Protein AF-X2C3P3-F1 (afdb_monomer_lite)

Radius of gyration: 26.66 Å; chains: 1; bounding box: 60×37×70 Å

Sequence (100 aa):
AGELIARLELDDPSAVRKAELFHGSFPILGPPTAISGKVHQRCAASLNAACMILAGYEHNIDEVIQNLLNCLDSPELPFLQWQECLSVLATRLPKDLRNE

InterPro domains:
  IPR013537 Acetyl-CoA carboxylase, central domain [PF08326] (9-99)
  IPR049076 Acetyl-CoA carboxylase [PTHR45728] (1-99)

Organism: NCBI:txid1297884

pLDDT: mean 89.99, std 8.49, range [58.03, 98.19]

Structure (mmCIF, N/CA/C/O backbone):
data_AF-X2C3P3-F1
#
_entry.id   AF-X2C3P3-F1
#
loop_
_atom_site.group_PDB
_atom_site.id
_atom_site.type_symbol
_atom_site.label_atom_id
_atom_site.label_alt_id
_atom_site.label_comp_id
_atom_site.label_asym_id
_atom_site.label_entity_id
_atom_site.label_seq_id
_atom_site.pdbx_PDB_ins_code
_atom_site.Cartn_x
_atom_site.Cartn_y
_atom_site.Cartn_z
_atom_site.occupancy
_atom_site.B_iso_or_equiv
_atom_site.auth_seq_id
_atom_site.auth_comp_id
_atom_site.auth_asym_id
_atom_site.auth_atom_id
_atom_site.pdbx_PDB_model_num
ATOM 1 N N . ALA A 1 1 ? -33.063 0.761 17.499 1.00 74.06 1 ALA A N 1
ATOM 2 C CA . ALA A 1 1 ? -32.173 -0.185 18.210 1.00 74.06 1 ALA A CA 1
ATOM 3 C C . ALA A 1 1 ? -31.288 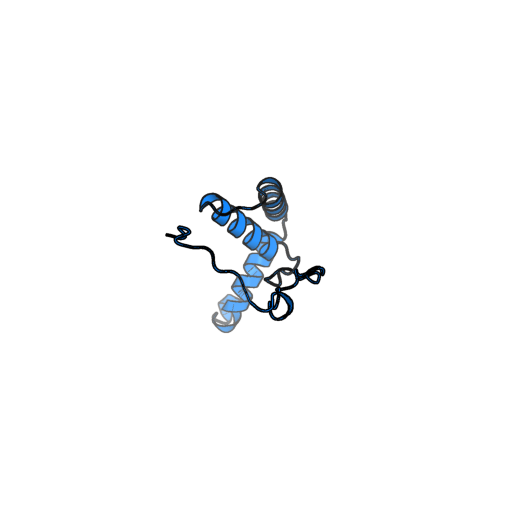0.613 19.159 1.00 74.06 1 ALA A C 1
ATOM 5 O O . ALA A 1 1 ? -30.814 1.662 18.747 1.00 74.06 1 ALA A O 1
ATOM 6 N N . GLY A 1 2 ? -31.124 0.164 20.409 1.00 89.19 2 GLY A N 1
ATOM 7 C CA . GLY A 1 2 ? -30.426 0.927 21.459 1.00 89.19 2 GLY A CA 1
ATOM 8 C C . GLY A 1 2 ? -31.312 1.887 22.266 1.00 89.19 2 GLY A C 1
ATOM 9 O O . GLY A 1 2 ? -30.797 2.814 22.879 1.00 89.19 2 GLY A O 1
ATOM 10 N N . GLU A 1 3 ? -32.634 1.700 22.255 1.00 92.69 3 GLU A N 1
ATOM 11 C CA . GLU A 1 3 ? -33.554 2.569 22.994 1.00 92.69 3 GLU A CA 1
ATOM 12 C C . GLU A 1 3 ? -33.627 2.166 24.472 1.00 92.69 3 GLU A C 1
ATOM 14 O O . GLU A 1 3 ? -33.723 0.984 24.810 1.00 92.69 3 GLU A O 1
ATOM 19 N N . LEU A 1 4 ? -33.540 3.160 25.357 1.00 91.25 4 LEU A N 1
ATOM 20 C CA . LEU A 1 4 ? -33.579 2.965 26.801 1.00 91.25 4 LEU A CA 1
ATOM 21 C C . LEU A 1 4 ? -35.019 2.707 27.245 1.00 91.25 4 LEU A C 1
ATOM 23 O O . LEU A 1 4 ? -35.833 3.623 27.277 1.00 91.25 4 LEU A O 1
ATOM 27 N N . ILE A 1 5 ? -35.313 1.470 27.632 1.00 92.69 5 ILE A N 1
ATOM 28 C CA . ILE A 1 5 ? -36.670 1.068 28.032 1.00 92.69 5 ILE A CA 1
ATOM 29 C C . ILE A 1 5 ? -36.920 1.165 29.542 1.00 92.69 5 ILE A C 1
ATOM 31 O O . ILE A 1 5 ? -38.066 1.262 29.966 1.00 92.69 5 ILE A O 1
ATOM 35 N N . ALA A 1 6 ? -35.864 1.143 30.358 1.00 92.75 6 ALA A N 1
ATOM 36 C CA . ALA A 1 6 ? -35.941 1.278 31.810 1.00 92.75 6 ALA A CA 1
ATOM 37 C C . ALA A 1 6 ? -34.562 1.603 32.403 1.00 92.75 6 ALA A C 1
ATOM 39 O O . ALA A 1 6 ? -33.530 1.382 31.766 1.00 92.75 6 ALA A O 1
ATOM 40 N N . ARG A 1 7 ? -34.550 2.096 33.645 1.00 92.62 7 ARG A N 1
ATOM 41 C CA . ARG A 1 7 ? -33.348 2.247 34.476 1.00 92.62 7 ARG A CA 1
ATOM 42 C C . ARG A 1 7 ? -33.521 1.387 35.721 1.00 92.62 7 ARG A C 1
ATOM 44 O O . ARG A 1 7 ? -34.598 1.390 36.306 1.00 92.62 7 ARG A O 1
ATOM 51 N N . LEU A 1 8 ? -32.477 0.659 36.095 1.00 90.69 8 LEU A N 1
ATOM 52 C CA . LEU A 1 8 ? -32.431 -0.122 37.326 1.00 90.69 8 LEU A CA 1
ATOM 53 C C . LEU A 1 8 ? -31.286 0.408 38.183 1.00 90.69 8 LEU A C 1
ATOM 55 O O . LEU A 1 8 ? -30.217 0.729 37.660 1.00 90.69 8 LEU A O 1
ATOM 59 N N . GLU A 1 9 ? -31.525 0.502 39.484 1.00 91.38 9 GLU A N 1
ATOM 60 C CA . GLU A 1 9 ? -30.483 0.785 40.465 1.00 91.38 9 GLU A CA 1
ATOM 61 C C . GLU A 1 9 ? -29.800 -0.525 40.868 1.00 91.38 9 GLU A C 1
ATOM 63 O O . GLU A 1 9 ? -30.423 -1.586 40.881 1.00 91.38 9 GLU A O 1
ATOM 68 N N . LEU A 1 10 ? -28.499 -0.454 41.137 1.00 89.44 10 LEU A N 1
ATOM 69 C CA . LEU A 1 10 ? -27.723 -1.592 41.618 1.00 89.44 10 LEU A CA 1
ATOM 70 C C . LEU A 1 10 ? -27.619 -1.500 43.138 1.00 89.44 10 LEU A C 1
ATOM 72 O O . LEU A 1 10 ? -27.240 -0.447 43.648 1.00 89.44 10 LEU A O 1
ATOM 76 N N . ASP A 1 11 ? -27.873 -2.609 43.832 1.00 91.06 11 ASP A N 1
ATOM 77 C CA . ASP A 1 11 ? -27.752 -2.682 45.295 1.00 91.06 11 ASP A CA 1
ATOM 78 C C . ASP A 1 11 ? -26.311 -2.429 45.776 1.00 91.06 11 ASP A C 1
ATOM 80 O O . ASP A 1 11 ? -26.097 -1.832 46.828 1.00 91.06 11 ASP A O 1
ATOM 84 N N . ASP A 1 12 ? -25.315 -2.843 44.983 1.00 91.88 12 ASP A N 1
ATOM 85 C CA . ASP A 1 12 ? -23.897 -2.562 45.219 1.00 91.88 12 ASP A CA 1
ATOM 86 C C . ASP A 1 12 ? -23.222 -2.005 43.948 1.00 91.88 12 ASP A C 1
ATOM 88 O O . ASP A 1 12 ? -22.770 -2.762 43.079 1.00 91.88 12 ASP A O 1
ATOM 92 N N . PRO A 1 13 ? -23.104 -0.672 43.826 1.00 84.94 13 PRO A N 1
ATOM 93 C CA . PRO A 1 13 ? -22.409 -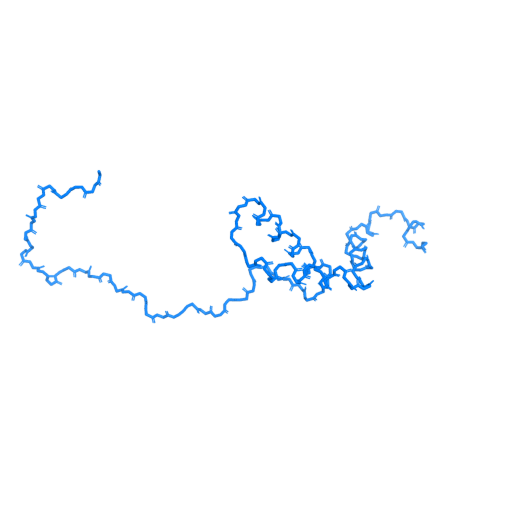0.029 42.714 1.00 84.94 13 PRO A CA 1
ATOM 94 C C . PRO A 1 13 ? -20.910 -0.363 42.637 1.00 84.94 13 PRO A C 1
ATOM 96 O O . PRO A 1 13 ? -20.299 -0.157 41.586 1.00 84.94 13 PRO A O 1
ATOM 99 N N . SER A 1 14 ? -20.298 -0.852 43.724 1.00 86.44 14 SER A N 1
ATOM 100 C CA . SER A 1 14 ? -18.862 -1.159 43.770 1.00 86.44 14 SER A CA 1
ATOM 101 C C . SER A 1 14 ? -18.504 -2.459 43.043 1.00 86.44 14 SER A C 1
ATOM 103 O O . SER A 1 14 ? -17.382 -2.606 42.559 1.00 86.44 14 SER A O 1
ATOM 105 N N . ALA A 1 15 ? -19.476 -3.359 42.859 1.00 87.69 15 ALA A N 1
ATOM 106 C CA . ALA A 1 15 ? -19.320 -4.583 42.074 1.00 87.69 15 ALA A CA 1
ATOM 107 C C . ALA A 1 15 ? -19.235 -4.326 40.554 1.00 87.69 15 ALA A C 1
ATOM 109 O O . ALA A 1 15 ? -18.914 -5.235 39.779 1.00 87.69 15 ALA A O 1
ATOM 110 N N . VAL A 1 16 ? -19.498 -3.092 40.106 1.00 90.88 16 VAL A N 1
ATOM 111 C CA . VAL A 1 16 ? -19.396 -2.708 38.696 1.00 90.88 16 VAL A CA 1
ATOM 112 C C . VAL A 1 16 ? -17.929 -2.667 38.275 1.00 90.88 16 VAL A C 1
ATOM 114 O O . VAL A 1 16 ? -17.191 -1.726 38.568 1.00 90.88 16 VAL A O 1
ATOM 117 N N . ARG A 1 17 ? -17.510 -3.671 37.504 1.00 90.06 17 ARG A N 1
ATOM 118 C CA . ARG A 1 17 ? -16.197 -3.680 36.851 1.00 90.06 17 ARG A CA 1
ATOM 119 C C . ARG A 1 17 ? -16.203 -2.716 35.670 1.00 90.06 17 ARG A C 1
ATOM 121 O O . ARG A 1 17 ? -16.794 -3.001 34.631 1.00 90.06 17 ARG A O 1
ATOM 128 N N . LYS A 1 18 ? -15.537 -1.575 35.831 1.00 89.00 18 LYS A N 1
ATOM 129 C CA . LYS A 1 18 ? -15.318 -0.616 34.744 1.00 89.00 18 LYS A CA 1
ATOM 130 C C . LYS A 1 18 ? -14.126 -1.070 33.914 1.00 89.00 18 LYS A C 1
ATOM 132 O O . LYS A 1 18 ? -13.078 -1.390 34.465 1.00 89.00 18 LYS A O 1
ATOM 137 N N . ALA A 1 19 ? -14.293 -1.096 32.597 1.00 92.56 19 ALA A N 1
ATOM 138 C CA . ALA A 1 19 ? -13.153 -1.226 31.706 1.00 92.56 19 ALA A CA 1
ATOM 139 C C . ALA A 1 19 ? -12.274 0.024 31.843 1.00 92.56 19 ALA A C 1
ATOM 141 O O . ALA A 1 19 ? -12.788 1.146 31.867 1.00 92.56 19 ALA A O 1
ATOM 142 N N . GLU A 1 20 ? -10.964 -0.171 31.937 1.00 92.75 20 GLU A N 1
ATOM 143 C CA . GLU A 1 20 ? -10.005 0.926 31.890 1.00 92.75 20 GLU A CA 1
ATOM 144 C C . GLU A 1 20 ? -9.643 1.240 30.439 1.00 92.75 20 GLU A C 1
ATOM 146 O O . GLU A 1 20 ? -9.525 0.345 29.598 1.00 92.75 20 GLU A O 1
ATOM 151 N N . LE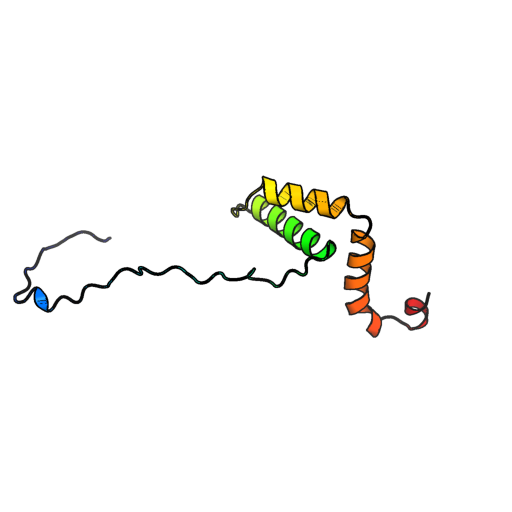U A 1 21 ? -9.477 2.529 30.140 1.00 93.88 21 LEU A N 1
ATOM 152 C CA . LEU A 1 21 ? -8.987 2.963 28.837 1.00 93.88 21 LEU A CA 1
ATOM 153 C C . LEU A 1 21 ? -7.523 2.544 28.663 1.00 93.88 21 LEU A C 1
ATOM 155 O O . LEU A 1 21 ? -6.759 2.453 29.624 1.00 93.88 21 LEU A O 1
ATOM 159 N N . PHE A 1 22 ? -7.113 2.310 27.419 1.00 95.38 22 PHE A N 1
ATOM 160 C CA . PHE A 1 22 ? -5.705 2.099 27.111 1.00 95.38 22 PHE A CA 1
ATOM 161 C C . PHE A 1 22 ? -4.963 3.440 27.169 1.00 95.38 22 PHE A C 1
ATOM 163 O O . PHE A 1 22 ? -5.291 4.361 26.425 1.00 95.38 22 PHE A O 1
ATOM 170 N N . HIS A 1 23 ? -3.967 3.540 28.050 1.00 95.25 23 HIS A N 1
ATOM 171 C CA . HIS A 1 23 ? -3.171 4.760 28.258 1.00 95.25 23 HIS A CA 1
ATOM 172 C C . HIS A 1 23 ? -1.784 4.700 27.600 1.00 95.25 23 HIS A C 1
ATOM 174 O O . HIS A 1 23 ? -1.006 5.645 27.704 1.00 95.25 23 HIS A O 1
ATOM 180 N N . GLY A 1 24 ? -1.443 3.574 26.972 1.00 93.69 24 GLY A N 1
ATOM 181 C CA . GLY A 1 24 ? -0.173 3.414 26.277 1.00 93.69 24 GLY A CA 1
ATOM 182 C C . GLY A 1 24 ? -0.199 4.002 24.869 1.00 93.69 24 GLY A C 1
ATOM 183 O O . GLY A 1 24 ? -1.213 4.496 24.379 1.00 93.69 24 GLY A O 1
ATOM 184 N N . SER A 1 25 ? 0.931 3.880 24.188 1.00 92.81 25 SER A N 1
ATOM 185 C CA . SER A 1 25 ? 1.019 4.017 22.738 1.00 92.81 25 SER A CA 1
ATOM 186 C C . SER A 1 25 ? 1.269 2.650 22.109 1.00 92.81 25 SER A C 1
ATOM 188 O O . SER A 1 25 ? 1.767 1.725 22.758 1.00 92.81 25 SER A O 1
ATOM 190 N N . PHE A 1 26 ? 0.930 2.513 20.829 1.00 90.19 26 PHE A N 1
ATOM 191 C CA . PHE A 1 26 ? 1.433 1.383 20.059 1.00 90.19 26 PHE A CA 1
ATOM 192 C C . PHE A 1 26 ? 2.952 1.527 19.882 1.00 90.19 26 PHE A C 1
ATOM 194 O O . PHE A 1 26 ? 3.441 2.651 19.720 1.00 90.19 26 PHE A O 1
ATOM 201 N N . PRO A 1 27 ? 3.713 0.418 19.907 1.00 92.19 27 PRO A N 1
ATOM 202 C CA . PRO A 1 27 ? 5.118 0.463 19.528 1.00 92.19 27 PRO A CA 1
ATOM 203 C C . PRO A 1 27 ? 5.249 0.975 18.090 1.00 92.19 27 PRO A C 1
ATOM 205 O O . PRO A 1 27 ? 4.326 0.834 17.285 1.00 92.19 27 PRO A O 1
ATOM 208 N N . ILE A 1 28 ? 6.407 1.544 17.751 1.00 87.81 28 ILE A N 1
ATOM 209 C CA . ILE A 1 28 ? 6.701 1.918 16.365 1.00 87.81 28 ILE A CA 1
ATOM 210 C C . ILE A 1 28 ? 6.775 0.626 15.551 1.00 87.81 28 ILE A C 1
ATOM 212 O O . ILE A 1 28 ? 7.734 -0.140 15.657 1.00 87.81 28 ILE A O 1
ATOM 216 N N . LEU A 1 29 ? 5.730 0.372 14.769 1.00 82.81 29 LEU A N 1
ATOM 217 C CA . LEU A 1 29 ? 5.695 -0.722 13.814 1.00 82.81 29 LEU A CA 1
ATOM 218 C C . LEU A 1 29 ? 6.383 -0.255 12.529 1.00 82.81 29 LEU A C 1
ATOM 220 O O . LEU A 1 29 ? 6.171 0.866 12.068 1.00 82.81 29 LEU A O 1
ATOM 224 N N . GLY A 1 30 ? 7.230 -1.114 11.961 1.00 75.94 30 GLY A N 1
ATOM 225 C CA . GLY A 1 30 ? 7.765 -0.897 10.620 1.00 75.94 30 GLY A CA 1
ATOM 226 C C . GLY A 1 30 ? 6.661 -0.963 9.556 1.00 75.94 30 GLY A C 1
ATOM 227 O O . GLY A 1 30 ? 5.504 -1.258 9.872 1.00 75.94 30 GLY A O 1
ATOM 228 N N . PRO A 1 31 ? 6.998 -0.721 8.279 1.00 71.38 31 PRO A N 1
ATOM 229 C CA . PRO A 1 31 ? 6.025 -0.860 7.207 1.00 71.38 31 PRO A CA 1
ATOM 230 C C . PRO A 1 31 ? 5.453 -2.293 7.191 1.00 71.38 31 PRO A C 1
ATOM 232 O O . PRO A 1 31 ? 6.204 -3.253 7.381 1.00 71.38 31 PRO A O 1
ATOM 235 N N . PRO A 1 32 ? 4.138 -2.465 6.946 1.00 71.31 32 PRO A N 1
ATOM 236 C CA . PRO A 1 32 ? 3.477 -3.775 6.981 1.00 71.31 32 PRO A CA 1
ATOM 237 C C . PRO A 1 32 ? 4.021 -4.741 5.921 1.00 71.31 32 PRO A C 1
ATOM 239 O O . PRO A 1 32 ? 3.879 -5.953 6.040 1.00 71.31 32 PRO A O 1
ATOM 242 N N . THR A 1 33 ? 4.657 -4.202 4.880 1.00 68.50 33 THR A N 1
ATOM 243 C CA . THR A 1 33 ? 5.432 -4.952 3.894 1.00 68.50 33 THR A CA 1
ATOM 244 C C . THR A 1 33 ? 6.873 -4.463 3.941 1.00 68.50 33 THR A C 1
ATOM 246 O O . THR A 1 33 ? 7.115 -3.256 3.948 1.00 68.50 33 THR A O 1
ATOM 249 N N . ALA A 1 34 ? 7.836 -5.386 3.941 1.00 67.19 34 ALA A N 1
ATOM 250 C CA . ALA A 1 34 ? 9.248 -5.049 3.811 1.00 67.19 34 ALA A CA 1
ATOM 251 C C . ALA A 1 34 ? 9.529 -4.534 2.389 1.00 67.19 34 ALA A C 1
ATOM 253 O O . ALA A 1 34 ? 9.911 -5.294 1.504 1.00 67.19 34 ALA A O 1
ATOM 254 N N . ILE A 1 35 ? 9.304 -3.242 2.155 1.00 65.44 35 ILE A N 1
ATOM 255 C CA . ILE A 1 35 ? 9.713 -2.582 0.917 1.00 65.44 35 ILE A CA 1
ATOM 256 C C . ILE A 1 35 ? 11.218 -2.331 1.046 1.00 65.44 35 ILE A C 1
ATOM 258 O O . ILE A 1 35 ? 11.649 -1.542 1.889 1.00 65.44 35 ILE A O 1
ATOM 262 N N . SER A 1 36 ? 12.042 -3.016 0.248 1.00 66.69 36 SER A N 1
ATOM 263 C CA . SER A 1 36 ? 13.451 -2.638 0.119 1.00 66.69 36 SER A CA 1
ATOM 264 C C . SER A 1 36 ? 13.505 -1.224 -0.451 1.00 66.69 36 SER A C 1
ATOM 266 O O . SER A 1 36 ? 12.744 -0.888 -1.355 1.00 66.69 36 SER A O 1
ATOM 268 N N . GLY A 1 37 ? 14.443 -0.395 0.007 1.00 76.50 37 GLY A N 1
ATOM 269 C CA . GLY A 1 37 ? 14.624 0.971 -0.506 1.00 76.50 37 GLY A CA 1
ATOM 270 C C . GLY A 1 37 ? 15.013 1.066 -1.993 1.00 76.50 37 GLY A C 1
ATOM 271 O O . GLY A 1 37 ? 15.295 2.160 -2.475 1.00 76.50 37 GLY A O 1
ATOM 272 N N . LYS A 1 38 ? 15.040 -0.054 -2.730 1.00 90.69 38 LYS A N 1
ATOM 273 C CA . LYS A 1 38 ? 15.329 -0.106 -4.165 1.00 90.69 38 LYS A CA 1
ATOM 274 C C . LYS A 1 38 ? 14.222 0.575 -4.969 1.00 90.69 38 LYS A C 1
ATOM 276 O O . LYS A 1 38 ? 13.034 0.417 -4.686 1.00 90.69 38 LYS A O 1
ATOM 281 N N . VAL A 1 39 ? 14.618 1.285 -6.024 1.00 94.12 39 VAL A N 1
ATOM 282 C CA . VAL A 1 39 ? 13.702 2.159 -6.766 1.00 94.12 39 VAL A CA 1
ATOM 283 C C . VAL A 1 39 ? 12.538 1.421 -7.439 1.00 94.12 39 VAL A C 1
ATOM 285 O O . VAL A 1 39 ? 11.423 1.922 -7.396 1.00 94.12 39 VAL A O 1
ATOM 288 N N . HIS A 1 40 ? 12.731 0.204 -7.961 1.00 93.94 40 HIS A N 1
ATOM 289 C CA . HIS A 1 40 ? 11.637 -0.583 -8.558 1.00 93.94 40 HIS A CA 1
ATOM 290 C C . HIS A 1 40 ? 10.552 -0.976 -7.547 1.00 93.94 40 HIS A C 1
ATOM 292 O O . HIS A 1 40 ? 9.368 -0.916 -7.870 1.00 93.94 40 HIS A O 1
ATOM 298 N N . GLN A 1 41 ? 10.933 -1.303 -6.310 1.00 92.56 41 GLN A N 1
ATOM 299 C CA . GLN A 1 41 ? 9.980 -1.672 -5.261 1.00 92.56 41 GLN A CA 1
ATOM 300 C C . GLN A 1 41 ? 9.219 -0.452 -4.748 1.00 92.56 41 GLN A C 1
ATOM 302 O O . GLN A 1 41 ? 8.003 -0.511 -4.576 1.00 92.56 41 GLN A O 1
ATOM 307 N N . ARG A 1 42 ? 9.916 0.681 -4.577 1.00 92.69 42 ARG A N 1
ATOM 308 C CA . ARG A 1 42 ? 9.280 1.973 -4.285 1.00 92.69 42 ARG A CA 1
ATOM 309 C C . ARG A 1 42 ? 8.312 2.380 -5.397 1.00 92.69 42 ARG A C 1
ATOM 311 O O . ARG A 1 42 ? 7.178 2.732 -5.099 1.00 92.69 42 ARG A O 1
ATOM 318 N N . CYS A 1 43 ? 8.716 2.246 -6.661 1.00 94.88 43 CYS A N 1
ATOM 319 C CA . CYS A 1 43 ? 7.875 2.542 -7.819 1.00 94.88 43 CYS A CA 1
ATOM 320 C C . CYS A 1 43 ? 6.601 1.689 -7.826 1.00 94.88 43 CYS A C 1
ATOM 322 O O . CYS A 1 43 ? 5.509 2.221 -8.005 1.00 94.88 43 CYS A O 1
ATOM 324 N N . ALA A 1 44 ? 6.729 0.376 -7.600 1.00 94.00 44 ALA A N 1
ATOM 325 C CA . ALA A 1 44 ? 5.593 -0.538 -7.537 1.00 94.00 44 ALA A CA 1
ATOM 326 C C . ALA A 1 44 ? 4.643 -0.193 -6.378 1.00 94.00 44 ALA A C 1
ATOM 328 O O . ALA A 1 44 ? 3.426 -0.171 -6.562 1.00 94.00 44 ALA A O 1
ATOM 329 N N . ALA A 1 45 ? 5.186 0.138 -5.202 1.00 92.81 45 ALA A N 1
ATOM 330 C CA . ALA A 1 45 ? 4.397 0.546 -4.044 1.00 92.81 45 ALA A CA 1
ATOM 331 C C . ALA A 1 45 ? 3.653 1.872 -4.278 1.00 92.81 45 ALA A C 1
ATOM 333 O O . ALA A 1 45 ? 2.459 1.956 -3.995 1.00 92.81 45 ALA A O 1
ATOM 334 N N . SER A 1 46 ? 4.323 2.886 -4.835 1.00 94.38 46 SER A N 1
ATOM 335 C CA . SER A 1 46 ? 3.705 4.177 -5.159 1.00 94.38 46 SER A CA 1
ATOM 336 C C . SER A 1 46 ? 2.656 4.056 -6.262 1.00 94.38 46 SER A C 1
ATOM 338 O O . SER A 1 46 ? 1.601 4.675 -6.159 1.00 94.38 46 SER A O 1
ATOM 340 N N . LEU A 1 47 ? 2.891 3.218 -7.277 1.00 96.19 47 LEU A N 1
ATOM 341 C CA . LEU A 1 47 ? 1.890 2.930 -8.304 1.00 96.19 47 LEU A CA 1
ATOM 342 C C . LEU A 1 47 ? 0.655 2.249 -7.701 1.00 96.19 47 LEU A C 1
ATOM 344 O O . LEU A 1 47 ? -0.469 2.654 -7.981 1.00 96.19 47 LEU A O 1
ATOM 348 N N . ASN A 1 48 ? 0.856 1.258 -6.829 1.00 95.69 48 ASN A N 1
ATOM 349 C CA . ASN A 1 48 ? -0.240 0.594 -6.129 1.00 95.69 48 ASN A CA 1
ATOM 350 C C . ASN A 1 48 ? -1.028 1.573 -5.243 1.00 95.69 48 ASN A C 1
ATOM 352 O O . ASN A 1 48 ? -2.254 1.576 -5.284 1.00 95.69 48 ASN A O 1
ATOM 356 N N . ALA A 1 49 ? -0.345 2.452 -4.503 1.00 95.44 49 ALA A N 1
ATOM 357 C CA . ALA A 1 49 ? -0.994 3.494 -3.708 1.00 95.44 49 ALA A CA 1
ATOM 358 C C . ALA A 1 49 ? -1.791 4.479 -4.585 1.00 95.44 49 ALA A C 1
ATOM 360 O O . ALA A 1 49 ? -2.907 4.849 -4.232 1.00 95.44 49 ALA A O 1
ATOM 361 N N . ALA A 1 50 ? -1.276 4.850 -5.763 1.00 97.25 50 ALA A N 1
ATOM 362 C CA . ALA A 1 50 ? -2.014 5.669 -6.724 1.00 97.25 50 ALA A CA 1
ATOM 363 C C . ALA A 1 50 ? -3.283 4.956 -7.224 1.00 97.25 50 ALA A C 1
ATOM 365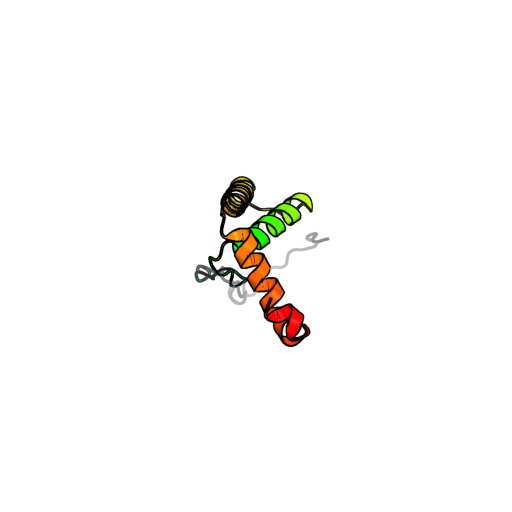 O O . ALA A 1 50 ? -4.354 5.558 -7.268 1.00 97.25 50 ALA A O 1
ATOM 366 N N . CYS A 1 51 ? -3.201 3.658 -7.532 1.00 97.88 51 CYS A N 1
ATOM 367 C CA . CYS A 1 51 ? -4.376 2.855 -7.875 1.00 97.88 51 CYS A CA 1
ATOM 368 C C . CYS A 1 51 ? -5.376 2.757 -6.714 1.00 97.88 51 CYS A C 1
ATOM 370 O O . CYS A 1 51 ? -6.580 2.823 -6.949 1.00 97.88 51 CYS A O 1
ATOM 372 N N . MET A 1 52 ? -4.900 2.638 -5.473 1.00 97.69 52 MET A N 1
ATOM 373 C CA . MET A 1 52 ? -5.749 2.629 -4.280 1.00 97.69 52 MET A CA 1
ATOM 374 C C . MET A 1 52 ? -6.487 3.962 -4.099 1.00 97.69 52 MET A C 1
ATOM 376 O O . MET A 1 52 ? -7.692 3.943 -3.858 1.00 97.69 52 MET A O 1
ATOM 380 N N . ILE A 1 53 ? -5.818 5.100 -4.318 1.00 97.62 53 ILE A N 1
ATOM 381 C CA . ILE A 1 53 ? -6.461 6.427 -4.336 1.00 97.62 53 ILE A CA 1
ATOM 382 C C . ILE A 1 53 ? -7.584 6.463 -5.376 1.00 97.62 53 ILE A C 1
ATOM 384 O O . ILE A 1 53 ? -8.709 6.851 -5.067 1.00 97.62 53 ILE A O 1
ATOM 388 N N . LEU A 1 54 ? -7.306 6.008 -6.601 1.00 97.56 54 LEU A N 1
ATOM 389 C CA . LEU A 1 54 ? -8.302 5.964 -7.678 1.00 97.56 54 LEU A CA 1
ATOM 390 C C . LEU A 1 54 ? -9.462 5.000 -7.382 1.00 97.56 54 LEU A C 1
ATOM 392 O O . LEU A 1 54 ? -10.568 5.204 -7.879 1.00 97.56 54 LEU A O 1
ATOM 396 N N . ALA A 1 55 ? -9.229 3.978 -6.560 1.00 98.19 55 ALA A N 1
ATOM 397 C CA . ALA A 1 55 ? -10.252 3.055 -6.077 1.00 98.19 55 ALA A CA 1
ATOM 398 C C . ALA A 1 55 ? -11.047 3.592 -4.866 1.00 98.19 55 ALA A C 1
ATOM 400 O O . ALA A 1 55 ? -11.969 2.921 -4.405 1.00 98.19 55 ALA A O 1
ATOM 401 N N . GLY A 1 56 ? -10.723 4.790 -4.365 1.00 97.44 56 GLY A N 1
ATOM 402 C CA . GLY A 1 56 ? -11.426 5.454 -3.263 1.00 97.44 56 GLY A CA 1
ATOM 403 C C . GLY A 1 56 ? -10.832 5.213 -1.873 1.00 97.44 56 GLY A C 1
ATOM 404 O O . GLY A 1 56 ? -11.461 5.586 -0.883 1.00 97.44 56 GLY A O 1
ATOM 405 N N . TYR A 1 57 ? -9.648 4.603 -1.776 1.00 97.69 57 TYR A N 1
ATOM 406 C CA . TYR A 1 57 ? -8.929 4.459 -0.509 1.00 97.69 57 TYR A CA 1
ATOM 407 C C . TYR A 1 57 ? -8.117 5.715 -0.184 1.00 97.69 57 TYR A C 1
ATOM 409 O O . TYR A 1 57 ? -7.567 6.374 -1.065 1.00 97.69 57 TYR A O 1
ATOM 417 N N . GLU A 1 58 ? -8.014 6.032 1.102 1.00 95.56 58 GLU A N 1
ATOM 418 C CA . GLU A 1 58 ? -7.303 7.215 1.571 1.00 95.56 58 GLU A CA 1
ATOM 419 C C . GLU A 1 58 ? -5.788 6.978 1.620 1.00 95.56 58 GLU A C 1
ATOM 421 O O . GLU A 1 58 ? -5.299 6.074 2.297 1.00 95.56 58 GLU A O 1
ATOM 426 N N . HIS A 1 59 ? -5.043 7.829 0.917 1.00 94.56 59 HIS A N 1
ATOM 427 C CA . HIS A 1 59 ? -3.589 7.932 0.994 1.00 94.56 59 HIS A CA 1
ATOM 428 C C . HIS A 1 59 ? -3.175 9.400 0.837 1.00 94.56 59 HIS A C 1
ATOM 430 O O . HIS A 1 59 ? -3.908 10.205 0.260 1.00 94.56 59 HIS A O 1
ATOM 436 N N . ASN A 1 60 ? -1.972 9.747 1.298 1.00 95.56 60 ASN A N 1
ATOM 437 C CA . ASN A 1 60 ? -1.397 11.068 1.064 1.00 95.56 60 ASN A CA 1
ATOM 438 C C . ASN A 1 60 ? -1.015 11.230 -0.420 1.00 95.56 60 ASN A C 1
ATOM 440 O O . ASN A 1 60 ? -0.019 10.672 -0.881 1.00 95.56 60 ASN A O 1
ATOM 444 N N . ILE A 1 61 ? -1.824 11.987 -1.165 1.00 95.94 61 ILE A N 1
ATOM 445 C CA . ILE A 1 61 ? -1.686 12.155 -2.618 1.00 95.94 61 ILE A CA 1
ATOM 446 C C . ILE A 1 61 ? -0.341 12.794 -2.983 1.00 95.94 61 ILE A C 1
ATOM 448 O O . ILE A 1 61 ? 0.338 12.301 -3.886 1.00 95.94 61 ILE A O 1
ATOM 452 N N . ASP A 1 62 ? 0.065 13.849 -2.272 1.00 97.44 62 ASP A N 1
ATOM 453 C CA . ASP A 1 62 ? 1.306 14.573 -2.560 1.00 97.44 62 ASP A CA 1
ATOM 454 C C . ASP A 1 62 ? 2.524 13.659 -2.396 1.00 97.44 62 ASP A C 1
ATOM 456 O O . ASP A 1 62 ? 3.392 13.598 -3.267 1.00 97.44 62 ASP A O 1
ATOM 460 N N . GLU A 1 63 ? 2.557 12.879 -1.315 1.00 95.44 63 GLU A N 1
ATOM 461 C CA . GLU A 1 63 ? 3.625 11.913 -1.061 1.00 95.44 63 GLU A CA 1
ATOM 462 C C . GLU A 1 63 ? 3.676 10.811 -2.129 1.00 95.44 63 GLU A C 1
ATOM 464 O O . GLU A 1 63 ? 4.757 10.453 -2.607 1.00 95.44 63 GLU A O 1
ATOM 469 N N . VAL A 1 64 ? 2.520 10.269 -2.523 1.00 96.12 64 VAL A N 1
ATOM 470 C CA . VAL A 1 64 ? 2.435 9.203 -3.531 1.00 96.12 64 VAL A CA 1
ATOM 471 C C . VAL A 1 64 ? 2.932 9.692 -4.890 1.00 96.12 64 VAL A C 1
ATOM 473 O O . VAL A 1 64 ? 3.747 9.010 -5.516 1.00 96.12 64 VAL A O 1
ATOM 476 N N . ILE A 1 65 ? 2.493 10.876 -5.331 1.00 96.06 65 ILE A N 1
ATOM 477 C CA . ILE A 1 65 ? 2.895 11.453 -6.620 1.00 96.06 65 ILE A CA 1
ATOM 478 C C . ILE A 1 65 ? 4.388 11.780 -6.619 1.00 96.06 65 ILE A C 1
ATOM 480 O O . ILE A 1 65 ? 5.092 11.395 -7.553 1.00 96.06 65 ILE A O 1
ATOM 484 N N . GLN A 1 66 ? 4.893 12.432 -5.568 1.00 97.25 66 GLN A N 1
ATOM 485 C CA . GLN A 1 66 ? 6.316 12.762 -5.460 1.00 97.25 66 GLN A CA 1
ATOM 486 C C . GLN A 1 66 ? 7.186 11.505 -5.483 1.00 97.25 66 GLN A C 1
ATOM 488 O O . GLN A 1 66 ? 8.182 11.446 -6.203 1.00 97.25 66 GLN A O 1
ATOM 493 N N . ASN A 1 67 ? 6.805 10.463 -4.742 1.00 94.88 67 ASN A N 1
ATOM 494 C CA . ASN A 1 67 ? 7.542 9.205 -4.763 1.00 94.88 67 ASN A CA 1
ATOM 495 C C . ASN A 1 67 ? 7.510 8.531 -6.136 1.00 94.88 67 ASN A C 1
ATOM 497 O O . ASN A 1 67 ? 8.550 8.042 -6.578 1.00 94.88 67 ASN A O 1
ATOM 501 N N . LEU A 1 68 ? 6.359 8.522 -6.811 1.00 96.00 68 LEU A N 1
ATOM 502 C CA . LEU A 1 68 ? 6.227 7.924 -8.136 1.00 96.00 68 LEU A CA 1
ATOM 503 C C . LEU A 1 68 ? 7.103 8.647 -9.167 1.00 96.00 68 LEU A C 1
ATOM 505 O O . LEU A 1 68 ? 7.873 7.987 -9.860 1.00 96.00 68 LEU A O 1
ATOM 509 N N . LEU A 1 69 ? 7.046 9.982 -9.221 1.00 97.12 69 LEU A N 1
ATOM 510 C CA . LEU A 1 69 ? 7.865 10.789 -10.135 1.00 97.12 69 LEU A CA 1
ATOM 511 C C . LEU A 1 69 ? 9.362 10.581 -9.876 1.00 97.12 69 LEU A C 1
ATOM 513 O O . LEU A 1 69 ? 10.094 10.218 -10.790 1.00 97.12 69 LEU A O 1
ATOM 517 N N . ASN A 1 70 ? 9.789 10.656 -8.611 1.00 96.12 70 ASN A N 1
ATOM 518 C CA . ASN A 1 70 ? 11.180 10.401 -8.228 1.00 96.12 70 ASN A CA 1
ATOM 519 C C . ASN A 1 70 ? 11.666 8.995 -8.620 1.00 96.12 70 ASN A C 1
ATOM 521 O O . ASN A 1 70 ? 12.857 8.791 -8.853 1.00 96.12 70 ASN A O 1
ATOM 525 N N . CYS A 1 71 ? 10.775 7.999 -8.641 1.00 96.06 71 CYS A N 1
ATOM 526 C CA . CYS A 1 71 ? 11.132 6.663 -9.102 1.00 96.06 71 CYS A CA 1
ATOM 527 C C . CYS A 1 71 ? 11.265 6.601 -10.626 1.00 96.06 71 CYS A C 1
ATOM 529 O O . CYS A 1 71 ? 12.217 5.994 -11.112 1.00 96.06 71 CYS A O 1
ATOM 531 N N . LEU A 1 72 ? 10.334 7.218 -11.360 1.00 96.38 72 LEU A N 1
ATOM 532 C CA . LEU A 1 72 ? 10.337 7.259 -12.826 1.00 96.38 72 LEU A CA 1
ATOM 533 C C . LEU A 1 72 ? 11.540 8.027 -13.392 1.00 96.38 72 LEU A C 1
ATOM 535 O O . LEU A 1 72 ? 12.036 7.663 -14.454 1.00 96.38 72 LEU A O 1
ATOM 539 N N . ASP A 1 73 ? 12.051 9.015 -12.656 1.00 97.19 73 ASP A N 1
ATOM 540 C CA . ASP A 1 73 ? 13.263 9.763 -13.014 1.00 97.19 73 ASP A CA 1
ATOM 541 C C . ASP A 1 73 ? 14.565 8.973 -12.780 1.00 97.19 73 ASP A C 1
ATOM 543 O O . ASP A 1 73 ? 15.648 9.403 -13.185 1.00 97.19 73 ASP A O 1
ATOM 547 N N . SER A 1 74 ? 14.502 7.810 -12.124 1.00 96.44 74 SER A N 1
ATOM 548 C CA . SER A 1 74 ? 15.692 7.008 -11.852 1.00 96.44 74 SER A CA 1
ATOM 549 C C . SER A 1 74 ? 16.100 6.164 -13.066 1.00 96.44 74 SER A C 1
ATOM 551 O O . SER A 1 74 ? 15.343 5.282 -13.482 1.00 96.44 74 SER A O 1
ATOM 553 N N . PRO A 1 75 ? 17.334 6.312 -13.584 1.00 96.38 75 PRO A N 1
ATOM 554 C CA . PRO A 1 75 ? 17.815 5.502 -14.705 1.00 96.38 75 PRO A CA 1
ATOM 555 C C . PRO A 1 75 ? 18.002 4.020 -14.339 1.00 96.38 75 PRO A C 1
ATOM 557 O O . PRO A 1 75 ? 18.055 3.165 -15.221 1.00 96.38 75 PRO A O 1
ATOM 560 N N . GLU A 1 76 ? 18.087 3.691 -13.047 1.00 95.62 76 GLU A N 1
ATOM 561 C CA . GLU A 1 76 ? 18.221 2.313 -12.562 1.00 95.62 76 GLU A CA 1
ATOM 562 C C . GLU A 1 76 ? 16.895 1.544 -12.585 1.00 95.62 76 GLU A C 1
ATOM 564 O O . GLU A 1 76 ? 16.900 0.311 -12.553 1.00 95.62 76 GLU A O 1
ATOM 569 N N . LEU A 1 77 ? 15.757 2.248 -12.636 1.00 96.31 77 LEU A N 1
ATOM 570 C CA . LEU A 1 77 ? 14.426 1.651 -12.571 1.00 96.31 77 LEU A CA 1
ATOM 571 C C . LEU A 1 77 ? 14.224 0.504 -13.580 1.00 96.31 77 LEU A C 1
ATOM 573 O O . LEU A 1 77 ? 13.922 -0.605 -13.126 1.00 96.31 77 LEU A O 1
ATOM 577 N N . PRO A 1 78 ? 14.421 0.699 -14.901 1.00 96.44 78 PRO A N 1
ATOM 578 C CA . PRO A 1 78 ? 14.201 -0.369 -15.875 1.00 96.44 78 PRO A CA 1
ATOM 579 C C . PRO A 1 78 ? 15.155 -1.550 -15.672 1.00 96.44 78 PRO A C 1
ATOM 581 O O . PRO A 1 78 ? 14.745 -2.701 -15.810 1.00 96.44 78 PRO A O 1
ATOM 584 N N . PHE A 1 79 ? 16.412 -1.288 -15.295 1.00 95.69 79 PHE A N 1
ATOM 585 C CA . PHE A 1 79 ? 17.392 -2.344 -15.047 1.00 95.69 79 PHE A CA 1
ATOM 586 C C . PHE A 1 79 ? 16.984 -3.2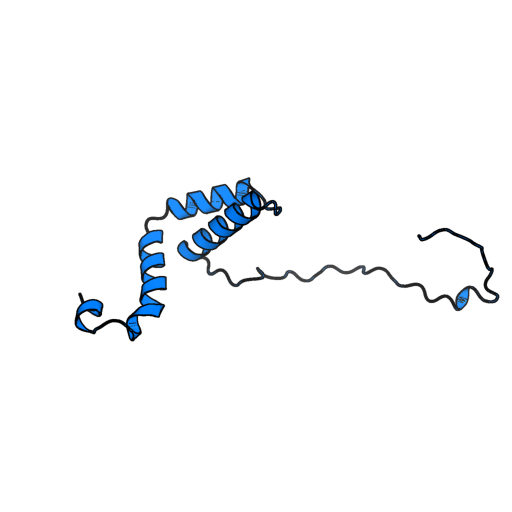16 -13.858 1.00 95.69 79 PHE A C 1
ATOM 588 O O . PHE A 1 79 ? 17.022 -4.443 -13.938 1.00 95.69 79 PHE A O 1
ATOM 595 N N . LEU A 1 80 ? 16.552 -2.597 -12.760 1.00 95.50 80 LEU A N 1
ATOM 596 C CA . LEU A 1 80 ? 16.143 -3.341 -11.576 1.00 95.50 80 LEU A CA 1
ATOM 597 C C . LEU A 1 80 ? 14.810 -4.073 -11.773 1.00 95.50 80 LEU A C 1
ATOM 599 O O . LEU A 1 80 ? 14.670 -5.189 -11.278 1.00 95.50 80 LEU A O 1
ATOM 603 N N . GLN A 1 81 ? 13.860 -3.488 -12.510 1.00 95.12 81 GLN A N 1
ATOM 604 C CA . GLN A 1 81 ? 12.625 -4.177 -12.905 1.00 95.12 81 GLN A CA 1
ATOM 605 C C . GLN A 1 81 ? 12.938 -5.414 -13.750 1.00 95.12 81 GLN A C 1
ATOM 607 O O . GLN A 1 81 ? 12.438 -6.504 -13.473 1.00 95.12 81 GLN A O 1
ATOM 612 N N . TRP A 1 82 ? 13.829 -5.270 -14.735 1.00 93.56 82 TRP A N 1
ATOM 613 C CA . TRP A 1 82 ? 14.302 -6.393 -15.536 1.00 93.56 82 TRP A CA 1
ATOM 614 C C . TRP A 1 82 ? 14.973 -7.461 -14.674 1.00 93.56 82 TRP A C 1
ATOM 616 O O . TRP A 1 82 ? 14.646 -8.639 -14.793 1.00 93.56 82 TRP A O 1
ATOM 626 N N . GLN A 1 83 ? 15.875 -7.065 -13.774 1.00 92.69 83 GLN A N 1
ATOM 627 C CA . GLN A 1 83 ? 16.571 -7.986 -12.882 1.00 92.69 83 GLN A CA 1
ATOM 628 C C . GLN A 1 83 ? 15.598 -8.761 -11.981 1.00 92.69 83 GLN A C 1
ATOM 630 O O . GLN A 1 83 ? 15.779 -9.964 -11.793 1.00 92.69 83 GLN A O 1
ATOM 635 N N . GLU A 1 84 ? 14.570 -8.105 -11.439 1.00 91.44 84 GLU A N 1
ATOM 636 C CA . GLU A 1 84 ? 13.539 -8.751 -10.623 1.00 91.44 84 GLU A CA 1
ATOM 637 C C . GLU A 1 84 ? 12.761 -9.789 -11.443 1.00 91.44 84 GLU A C 1
ATOM 639 O O . GLU A 1 84 ? 12.725 -10.964 -11.064 1.00 91.44 84 GLU A O 1
ATOM 644 N N . CYS A 1 85 ? 12.238 -9.406 -12.613 1.00 89.94 85 CYS A N 1
ATOM 645 C CA . CYS A 1 85 ? 11.533 -10.324 -13.509 1.00 89.94 85 CYS A CA 1
ATOM 646 C C . CYS A 1 85 ? 12.422 -11.495 -13.957 1.00 89.94 85 CYS A C 1
ATOM 648 O O . CYS A 1 85 ? 12.017 -12.660 -13.889 1.00 89.94 85 CYS A O 1
ATOM 650 N N . LEU A 1 86 ? 13.654 -11.205 -14.381 1.00 90.44 86 LEU A N 1
ATOM 651 C CA . LEU A 1 86 ? 14.597 -12.209 -14.853 1.00 90.44 86 LEU A CA 1
ATOM 652 C C . LEU A 1 86 ? 15.019 -13.148 -13.724 1.00 90.44 86 LEU A C 1
ATOM 654 O O . LEU A 1 86 ? 15.151 -14.338 -13.972 1.00 90.44 86 LEU A O 1
ATOM 658 N N . SER A 1 87 ? 15.180 -12.674 -12.484 1.00 87.50 87 SER A N 1
ATOM 659 C CA . SER A 1 87 ? 15.560 -13.536 -11.354 1.00 87.50 87 SER A CA 1
ATOM 660 C C . SER A 1 87 ? 14.573 -14.690 -11.129 1.00 87.50 87 SER A C 1
ATOM 662 O O . SER A 1 87 ? 14.987 -15.808 -10.819 1.00 87.50 87 SER A O 1
ATOM 664 N N . VAL A 1 88 ? 13.281 -14.446 -11.375 1.00 88.12 88 VAL A N 1
ATOM 665 C CA . VAL A 1 88 ? 12.213 -15.452 -11.293 1.00 88.12 88 VAL A CA 1
ATOM 666 C C . VAL A 1 88 ? 12.238 -16.396 -12.501 1.00 88.12 88 VAL A 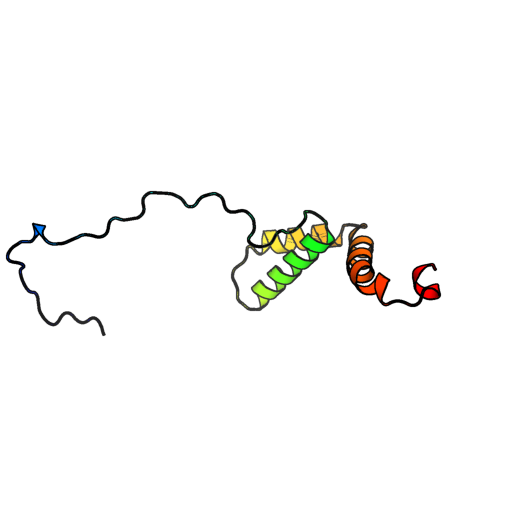C 1
ATOM 668 O O . VAL A 1 88 ? 11.985 -17.596 -12.365 1.00 88.12 88 VAL A O 1
ATOM 671 N N . LEU A 1 89 ? 12.553 -15.872 -13.688 1.00 87.12 89 LEU A N 1
ATOM 672 C CA . LEU A 1 89 ? 12.515 -16.614 -14.953 1.00 87.12 89 LEU A CA 1
ATOM 673 C C . LEU A 1 89 ? 13.828 -17.329 -15.302 1.00 87.12 89 LEU A C 1
ATOM 675 O O . LEU A 1 89 ? 13.807 -18.276 -16.082 1.00 87.12 89 LEU A O 1
ATOM 679 N N . ALA A 1 90 ? 14.962 -16.938 -14.722 1.00 84.62 90 ALA A N 1
ATOM 680 C CA . ALA A 1 90 ? 16.300 -17.377 -15.126 1.00 84.62 90 ALA A CA 1
ATOM 681 C C . ALA A 1 90 ? 16.511 -18.897 -15.048 1.00 84.62 90 ALA A C 1
ATOM 683 O O . ALA A 1 90 ? 17.342 -19.448 -15.768 1.00 84.62 90 ALA A O 1
ATOM 684 N N . THR A 1 91 ? 15.772 -19.593 -14.182 1.00 86.25 91 THR A N 1
ATOM 685 C CA . THR A 1 91 ? 15.817 -21.062 -14.066 1.00 86.25 91 THR A CA 1
ATOM 686 C C . THR A 1 91 ? 14.933 -21.780 -15.087 1.00 86.25 91 THR A C 1
ATOM 688 O O . THR A 1 91 ? 15.059 -22.989 -15.256 1.00 86.25 91 THR A O 1
ATOM 691 N N . ARG A 1 92 ? 14.047 -21.046 -15.767 1.00 88.19 92 ARG A N 1
ATOM 692 C CA . ARG A 1 92 ? 13.063 -21.552 -16.735 1.00 88.19 92 ARG A CA 1
ATOM 693 C C . ARG A 1 92 ? 13.419 -21.218 -18.183 1.00 88.19 92 ARG A C 1
ATOM 695 O O . ARG A 1 92 ? 12.791 -21.752 -19.092 1.00 88.19 92 ARG A O 1
ATOM 702 N N . LEU A 1 93 ? 14.396 -20.339 -18.400 1.00 86.38 93 LEU A N 1
ATOM 703 C CA . LEU A 1 93 ? 14.838 -19.940 -19.733 1.00 86.38 93 LEU A CA 1
ATOM 704 C C . LEU A 1 93 ? 15.838 -20.955 -20.318 1.00 86.38 93 LEU A C 1
ATOM 706 O O . LEU A 1 93 ? 16.701 -21.454 -19.585 1.00 86.38 93 LEU A O 1
ATOM 710 N N . PRO A 1 94 ? 15.760 -21.255 -21.629 1.00 89.19 94 PRO A N 1
ATOM 711 C CA . PRO A 1 94 ? 16.802 -21.996 -22.336 1.00 89.19 94 PRO A CA 1
ATOM 712 C C . PRO A 1 94 ? 18.177 -21.339 -22.153 1.00 89.19 94 PRO A C 1
ATOM 714 O O . PRO A 1 94 ? 18.280 -20.115 -22.092 1.00 89.19 94 PRO A O 1
ATOM 717 N N . LYS A 1 95 ? 19.243 -22.149 -22.076 1.00 80.88 95 LYS A N 1
ATOM 718 C CA . LYS A 1 95 ? 20.606 -21.665 -21.776 1.00 80.88 95 LYS A CA 1
ATOM 719 C C . LYS A 1 95 ? 21.104 -20.626 -22.777 1.00 80.88 95 LYS A C 1
ATOM 721 O O . LYS A 1 95 ? 21.759 -19.675 -22.365 1.00 80.88 95 LYS A O 1
ATOM 726 N N . ASP A 1 96 ? 20.759 -20.803 -24.046 1.00 83.69 96 ASP A N 1
ATOM 727 C CA . ASP A 1 96 ? 21.194 -19.919 -25.126 1.00 83.69 96 ASP A CA 1
ATOM 728 C C . ASP A 1 96 ? 20.583 -18.520 -24.966 1.00 83.69 96 ASP A C 1
ATOM 730 O O . ASP A 1 96 ? 21.277 -17.527 -25.110 1.00 83.69 96 ASP A O 1
ATOM 734 N N . LEU A 1 97 ? 19.325 -18.441 -24.519 1.00 80.06 97 LEU A N 1
ATOM 735 C CA . LEU A 1 97 ? 18.615 -17.178 -24.293 1.00 80.06 97 LEU A CA 1
ATOM 736 C C . LEU A 1 97 ? 18.994 -16.485 -22.973 1.00 80.06 97 LEU A C 1
ATOM 738 O O . LEU A 1 97 ? 18.657 -15.328 -22.753 1.00 80.06 97 LEU A O 1
ATOM 742 N N . ARG A 1 98 ? 19.610 -17.216 -22.038 1.00 73.50 98 ARG A N 1
ATOM 743 C CA . ARG A 1 98 ? 20.021 -16.685 -20.730 1.00 73.50 98 ARG A CA 1
ATOM 744 C C . ARG A 1 98 ? 21.394 -16.007 -20.778 1.00 73.50 98 ARG A C 1
ATOM 746 O O . ARG A 1 98 ? 21.674 -15.180 -19.915 1.00 73.50 98 ARG A O 1
ATOM 753 N N . ASN A 1 99 ? 22.253 -16.445 -21.696 1.00 72.44 99 ASN A N 1
ATOM 754 C CA . ASN A 1 99 ? 23.665 -16.065 -21.747 1.00 72.44 99 ASN A CA 1
ATOM 755 C C . ASN A 1 99 ? 24.003 -15.087 -22.889 1.00 72.44 99 ASN A C 1
ATOM 757 O O . ASN A 1 99 ? 25.161 -14.677 -22.972 1.00 72.44 99 ASN A O 1
ATOM 761 N N . GLU A 1 100 ? 23.038 -14.755 -23.752 1.00 58.03 100 GLU A N 1
ATOM 762 C CA . GLU A 1 100 ? 23.088 -13.577 -24.637 1.00 58.03 100 GLU A CA 1
ATOM 763 C C . GLU A 1 100 ? 22.744 -12.297 -23.864 1.00 58.03 100 GLU A C 1
ATOM 765 O O . GLU A 1 100 ? 23.406 -11.269 -24.130 1.00 58.03 100 GLU A O 1
#

Foldseek 3Di:
DPDDPDDDDDPDPPPDDDDDDDPDDDDDDDDPDPQDPDLQSLLVVLVVVVVCVVVVHDDDPVVSVVSNVVSVPDPCNVVVVCVVVCVVCVVVDDPVVNPD

Secondary structure (DSSP, 8-state):
----------S-GGG--PPPPP-S-------SS---S-HHHHHHHHHHHHHHHHTT----HHHHHHHHHHHHT-TTHHHHHHHHHHHHHTTTS-HHHHH-